Protein AF-A0A1X9MGA2-F1 (afdb_monomer_lite)

pLDDT: mean 93.17, std 5.42, range [66.12, 97.31]

Organism: NCBI:txid199441

Radius of gyration: 10.18 Å; chains: 1; bounding box: 20×13×27 Å

Structure (mmCIF, N/CA/C/O backbone):
data_AF-A0A1X9MGA2-F1
#
_entry.id   AF-A0A1X9MGA2-F1
#
loop_
_atom_site.group_PDB
_atom_site.id
_atom_site.type_symbol
_atom_site.label_atom_id
_atom_site.label_alt_id
_atom_site.label_comp_id
_atom_site.label_asym_id
_atom_site.label_entity_id
_atom_site.label_seq_id
_atom_site.pdbx_PDB_ins_code
_atom_site.Cartn_x
_atom_site.Cartn_y
_atom_site.Cartn_z
_atom_site.occupancy
_atom_site.B_iso_or_equiv
_atom_site.auth_seq_id
_atom_site.auth_comp_id
_atom_site.auth_asym_id
_atom_site.auth_atom_id
_atom_site.pdbx_PDB_model_num
ATOM 1 N N . MET A 1 1 ? -2.956 -1.210 -16.242 1.00 66.12 1 MET A N 1
ATOM 2 C CA . MET A 1 1 ? -3.960 -1.690 -15.264 1.00 66.12 1 MET A CA 1
ATOM 3 C C . MET A 1 1 ? -3.592 -1.108 -13.909 1.00 66.12 1 MET A C 1
ATOM 5 O O . MET A 1 1 ? -2.445 -1.252 -13.514 1.00 66.12 1 MET A O 1
ATOM 9 N N . VAL A 1 2 ? -4.505 -0.391 -13.252 1.00 84.38 2 VAL A N 1
ATOM 10 C CA . VAL A 1 2 ? -4.225 0.318 -11.989 1.00 84.38 2 VAL A CA 1
ATOM 11 C C . VAL A 1 2 ? -4.302 -0.660 -10.812 1.00 84.38 2 VAL A C 1
ATOM 13 O O . VAL A 1 2 ? -5.287 -1.392 -10.709 1.00 84.38 2 VAL A O 1
ATOM 16 N N . LYS A 1 3 ? -3.296 -0.687 -9.926 1.00 91.56 3 LYS A N 1
ATOM 17 C CA . LYS A 1 3 ? -3.317 -1.518 -8.705 1.00 91.56 3 LYS A CA 1
ATOM 18 C C . LYS A 1 3 ? -3.686 -0.673 -7.487 1.00 91.56 3 LYS A C 1
ATOM 20 O O . LYS A 1 3 ? -3.140 0.405 -7.285 1.00 91.56 3 LYS A O 1
ATOM 25 N N . VAL A 1 4 ? -4.594 -1.173 -6.655 1.00 94.69 4 VAL A N 1
ATOM 26 C CA . VAL A 1 4 ? -5.068 -0.454 -5.465 1.00 94.69 4 VAL A CA 1
ATOM 27 C C . VAL A 1 4 ? -4.203 -0.811 -4.259 1.00 94.69 4 VAL A C 1
ATOM 29 O O . VAL A 1 4 ? -4.164 -1.972 -3.851 1.00 94.69 4 VAL A O 1
ATOM 32 N N . VAL A 1 5 ? -3.574 0.187 -3.639 1.00 94.75 5 VAL A N 1
ATOM 33 C CA . VAL A 1 5 ? -2.858 0.024 -2.368 1.00 94.75 5 VAL A CA 1
ATOM 34 C C . VAL A 1 5 ? -3.865 0.148 -1.227 1.00 94.75 5 VAL A C 1
ATOM 36 O O . VAL A 1 5 ? -4.540 1.172 -1.061 1.00 94.75 5 VAL A O 1
ATOM 39 N N . LYS A 1 6 ? -3.980 -0.907 -0.422 1.00 95.69 6 LYS A N 1
ATOM 40 C CA . LYS A 1 6 ? -4.862 -0.951 0.749 1.00 95.69 6 LYS A CA 1
ATOM 41 C C . LYS A 1 6 ? -4.042 -0.904 2.029 1.00 95.69 6 LYS A C 1
ATOM 43 O O . LYS A 1 6 ? -2.920 -1.387 2.088 1.00 95.69 6 LYS A O 1
ATOM 48 N N . CYS A 1 7 ? -4.640 -0.353 3.075 1.00 95.62 7 CYS A N 1
ATOM 49 C CA . CYS A 1 7 ? -4.105 -0.446 4.419 1.00 95.62 7 CYS A CA 1
ATOM 50 C C . CYS A 1 7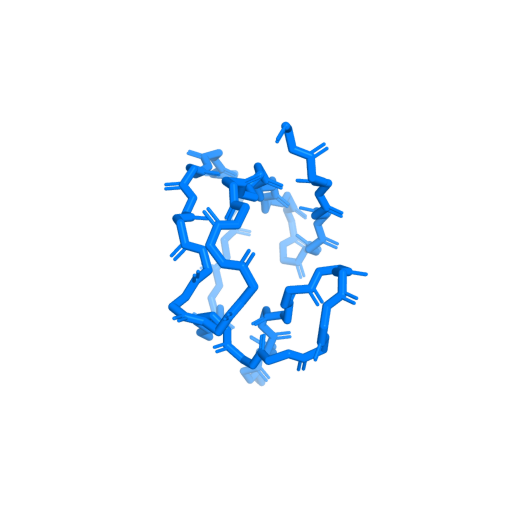 ? -4.107 -1.919 4.862 1.00 95.62 7 CYS A C 1
ATOM 52 O O . CYS A 1 7 ? -5.190 -2.514 4.885 1.00 95.62 7 CYS A O 1
ATOM 54 N N . PRO A 1 8 ? -2.960 -2.483 5.282 1.00 95.06 8 PRO A N 1
ATOM 55 C CA . PRO A 1 8 ? -2.870 -3.882 5.706 1.00 95.06 8 PRO A CA 1
ATOM 56 C C . PRO A 1 8 ? -3.640 -4.164 7.006 1.00 95.06 8 PRO A C 1
ATOM 58 O O . PRO A 1 8 ? -3.923 -5.310 7.321 1.00 95.06 8 PRO A O 1
ATOM 61 N N . VAL A 1 9 ? -4.027 -3.122 7.753 1.00 96.44 9 VAL A N 1
ATOM 62 C CA . VAL A 1 9 ? -4.698 -3.260 9.057 1.00 96.44 9 VAL A CA 1
ATOM 63 C C . VAL A 1 9 ? -6.218 -3.183 8.954 1.00 96.44 9 VAL A C 1
ATOM 65 O O . VAL A 1 9 ? -6.923 -3.894 9.656 1.00 96.44 9 VAL A O 1
ATOM 68 N N . CYS A 1 10 ? -6.751 -2.289 8.116 1.00 96.31 10 CYS A N 1
ATOM 69 C CA . CYS A 1 10 ? -8.197 -2.030 8.060 1.00 96.31 10 CYS A CA 1
ATOM 70 C C . CYS A 1 10 ? -8.803 -2.122 6.654 1.00 96.31 10 CYS A C 1
ATOM 72 O O . CYS A 1 10 ? -9.946 -1.695 6.458 1.00 96.31 10 CYS A O 1
ATOM 74 N N . ALA A 1 11 ? -8.025 -2.602 5.676 1.00 95.88 11 ALA A N 1
ATOM 75 C CA . ALA A 1 11 ? -8.378 -2.756 4.262 1.00 95.88 11 ALA A CA 1
ATOM 76 C C . ALA A 1 11 ? -8.829 -1.470 3.534 1.00 95.88 11 ALA A C 1
ATOM 78 O O . ALA A 1 11 ? -9.201 -1.514 2.359 1.00 95.88 11 ALA A O 1
ATOM 79 N N . LYS A 1 12 ? -8.780 -0.302 4.194 1.00 96.69 12 LYS A N 1
ATOM 80 C CA . LYS A 1 12 ? -9.106 0.995 3.589 1.00 96.69 12 LYS A CA 1
ATOM 81 C C . LYS A 1 12 ? -8.116 1.302 2.464 1.00 96.69 12 LYS A C 1
ATOM 83 O O . LYS A 1 12 ? -6.912 1.196 2.664 1.00 96.69 12 LYS A O 1
ATOM 88 N N . ARG A 1 13 ? -8.624 1.725 1.306 1.00 96.31 13 ARG A N 1
ATOM 89 C CA . ARG A 1 13 ? -7.814 2.244 0.194 1.00 96.31 13 ARG A CA 1
ATOM 90 C C . ARG A 1 13 ? -6.979 3.440 0.654 1.00 96.31 13 ARG A C 1
ATOM 92 O O . ARG A 1 13 ? -7.531 4.355 1.266 1.00 96.31 13 ARG A O 1
ATOM 99 N N . LEU A 1 14 ? -5.682 3.398 0.365 1.00 95.38 14 LEU A N 1
ATOM 100 C CA . LEU A 1 14 ? -4.732 4.470 0.664 1.00 95.38 14 LEU A CA 1
ATOM 101 C C . LEU A 1 14 ? -4.415 5.278 -0.592 1.00 95.38 14 LEU A C 1
ATOM 103 O O . LEU A 1 14 ? -4.517 6.497 -0.568 1.00 95.38 14 LEU A O 1
ATOM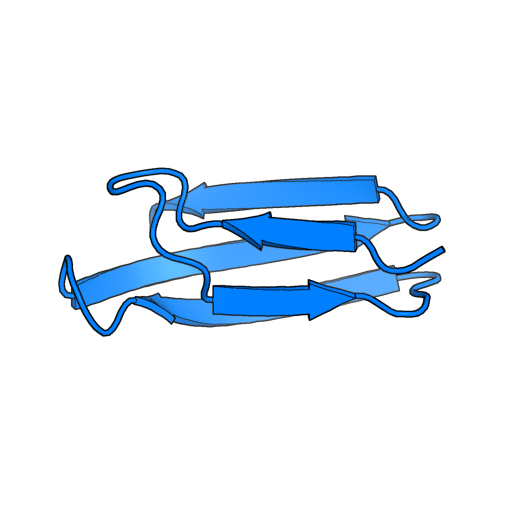 107 N N . MET A 1 15 ? -4.080 4.590 -1.683 1.00 94.56 15 MET A N 1
ATOM 108 C CA . MET A 1 15 ? -3.746 5.197 -2.969 1.00 94.56 15 MET A CA 1
ATOM 109 C C . MET A 1 15 ? -3.885 4.174 -4.098 1.00 94.56 15 MET A C 1
ATOM 111 O O . MET A 1 15 ? -4.127 2.989 -3.853 1.00 94.56 15 MET A O 1
ATOM 115 N N . ASP A 1 16 ? -3.670 4.636 -5.322 1.00 94.88 16 ASP A N 1
ATOM 116 C CA . ASP A 1 16 ? -3.548 3.793 -6.499 1.00 94.88 16 ASP A CA 1
ATOM 117 C C . ASP A 1 16 ? -2.144 3.885 -7.079 1.00 94.88 16 ASP A C 1
ATOM 119 O O . ASP A 1 16 ? -1.544 4.958 -7.120 1.00 94.88 16 ASP A O 1
ATOM 123 N N . MET A 1 17 ? -1.644 2.759 -7.569 1.00 93.12 17 MET A N 1
ATOM 124 C CA . MET A 1 17 ? -0.390 2.676 -8.294 1.00 93.12 17 MET A CA 1
ATOM 125 C C . MET A 1 17 ? -0.688 2.473 -9.782 1.00 93.12 17 MET A C 1
ATOM 127 O O . MET A 1 17 ? -1.264 1.455 -10.179 1.00 93.12 17 MET A O 1
ATOM 131 N N . LEU A 1 18 ? -0.281 3.446 -10.601 1.00 93.75 18 LEU A N 1
ATOM 132 C CA . LEU A 1 18 ? -0.295 3.330 -12.063 1.00 93.75 18 LEU A CA 1
ATOM 133 C C . LEU A 1 18 ? 0.879 2.468 -12.540 1.00 93.75 18 LEU A C 1
ATOM 135 O O . LEU A 1 18 ? 0.675 1.447 -13.193 1.00 93.75 18 LEU A O 1
ATOM 139 N N . SER A 1 19 ? 2.093 2.863 -12.158 1.00 93.25 19 SER A N 1
ATOM 140 C CA . SER A 1 19 ? 3.336 2.131 -12.388 1.00 93.25 19 SER A CA 1
ATOM 141 C C . SER A 1 19 ? 4.398 2.583 -11.392 1.00 9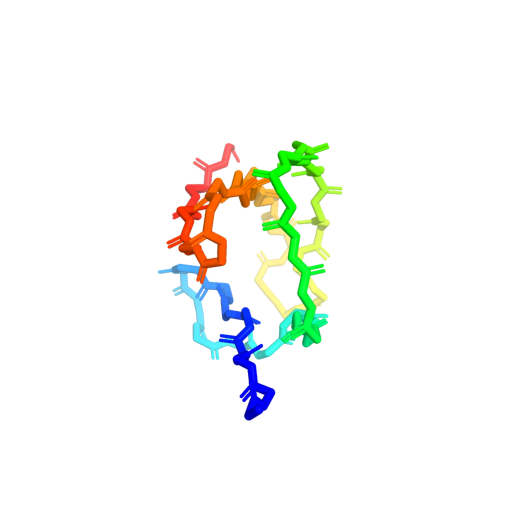3.25 19 SER A C 1
ATOM 143 O O . SER A 1 19 ? 4.430 3.761 -11.034 1.00 93.25 19 SER A O 1
ATOM 145 N N . ALA A 1 20 ? 5.288 1.684 -10.992 1.00 93.06 20 ALA A N 1
ATOM 146 C CA . ALA A 1 20 ? 6.460 2.013 -10.192 1.00 93.06 20 ALA A CA 1
ATOM 147 C C . ALA A 1 20 ? 7.595 1.042 -10.527 1.00 93.06 20 ALA A C 1
ATOM 149 O O . ALA A 1 20 ? 7.379 -0.170 -10.542 1.00 93.06 20 ALA A O 1
ATOM 150 N N . LYS A 1 21 ? 8.794 1.582 -10.778 1.00 93.62 21 LYS A N 1
ATOM 151 C CA . LYS A 1 21 ? 10.023 0.780 -10.825 1.00 93.62 21 LYS A CA 1
ATOM 152 C C . LYS A 1 21 ? 10.506 0.504 -9.401 1.00 93.62 21 LYS A C 1
ATOM 154 O O . LYS A 1 21 ? 10.603 -0.646 -9.006 1.00 93.62 21 LYS A O 1
ATOM 159 N N . GLU A 1 22 ? 10.713 1.566 -8.626 1.00 95.50 22 GLU A N 1
ATOM 160 C CA . GLU A 1 22 ? 11.075 1.498 -7.212 1.00 95.50 22 GLU A CA 1
ATOM 161 C C . GLU A 1 22 ? 10.553 2.749 -6.487 1.00 95.50 22 GLU A C 1
ATOM 163 O O . GLU A 1 22 ? 10.734 3.865 -6.979 1.00 95.50 22 GLU A O 1
ATOM 168 N N . ALA A 1 23 ? 9.874 2.578 -5.351 1.00 93.81 23 ALA A N 1
ATOM 169 C CA . ALA A 1 23 ? 9.470 3.670 -4.464 1.00 93.81 23 ALA A CA 1
ATOM 170 C C . ALA A 1 23 ? 9.217 3.164 -3.037 1.00 93.81 23 ALA A C 1
ATOM 172 O O . ALA A 1 23 ? 8.610 2.112 -2.852 1.00 93.81 23 ALA A O 1
ATOM 173 N N . ASN A 1 24 ? 9.605 3.954 -2.033 1.00 94.31 24 ASN A N 1
ATOM 174 C CA . ASN A 1 24 ? 9.295 3.715 -0.622 1.00 94.31 24 ASN A CA 1
ATOM 175 C C . ASN A 1 24 ? 8.547 4.923 -0.052 1.00 94.31 24 ASN A C 1
ATOM 177 O O . ASN A 1 24 ? 8.980 6.063 -0.217 1.00 94.31 24 ASN A O 1
ATOM 181 N N . LEU A 1 25 ? 7.405 4.678 0.586 1.00 94.19 25 LEU A N 1
ATOM 182 C CA . LEU A 1 25 ? 6.466 5.709 1.026 1.00 94.19 25 LEU A CA 1
ATOM 183 C C . LEU A 1 25 ? 5.979 5.387 2.440 1.00 94.19 25 LEU A C 1
ATOM 185 O O . LEU A 1 25 ? 5.692 4.233 2.748 1.00 94.19 25 LEU A O 1
ATOM 189 N N . GLN A 1 26 ? 5.786 6.407 3.273 1.00 95.88 26 GLN A N 1
ATOM 190 C CA . GLN A 1 26 ? 5.035 6.272 4.521 1.00 95.88 26 GLN A CA 1
ATOM 191 C C . GLN A 1 26 ? 3.721 7.038 4.421 1.00 95.88 26 GLN A C 1
ATOM 193 O O . GLN A 1 26 ? 3.699 8.231 4.121 1.00 95.88 26 GLN A O 1
ATOM 198 N N . ILE A 1 27 ? 2.610 6.348 4.674 1.00 95.44 27 ILE A N 1
ATOM 199 C CA . ILE A 1 27 ? 1.263 6.910 4.560 1.00 95.44 27 ILE A CA 1
ATOM 200 C C . ILE A 1 27 ? 0.507 6.644 5.854 1.00 95.44 27 ILE A C 1
ATOM 202 O O . ILE A 1 27 ? 0.282 5.499 6.249 1.00 95.44 27 ILE A O 1
ATOM 206 N N . LYS A 1 28 ? 0.038 7.707 6.507 1.00 96.50 28 LYS A N 1
ATOM 207 C CA . LYS A 1 28 ? -0.870 7.575 7.647 1.00 96.50 28 LYS A CA 1
ATOM 208 C C . LYS A 1 28 ? -2.263 7.188 7.158 1.00 96.50 28 LYS A C 1
ATOM 210 O O . LYS A 1 28 ? -2.893 7.927 6.403 1.00 96.50 28 LYS A O 1
ATOM 215 N N . CYS A 1 29 ? -2.788 6.054 7.620 1.00 97.12 29 CYS A N 1
ATOM 216 C CA . CYS A 1 29 ? -4.137 5.639 7.255 1.00 97.12 29 CYS A CA 1
ATOM 217 C 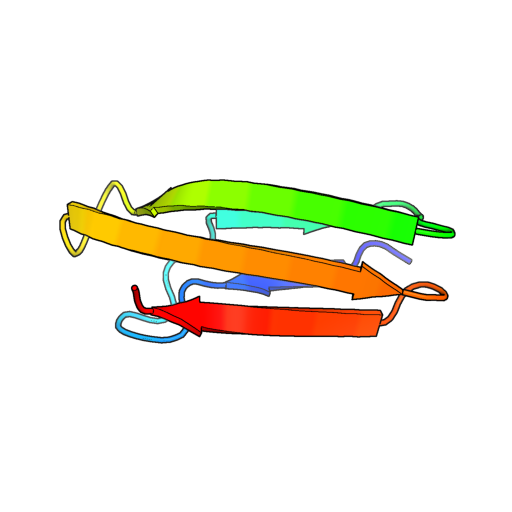C . CYS A 1 29 ? -5.184 6.567 7.904 1.00 97.12 29 CYS A C 1
ATOM 219 O O . CYS A 1 29 ? -5.230 6.674 9.132 1.00 97.12 29 CYS A O 1
ATOM 221 N N . PRO A 1 30 ? -6.104 7.179 7.137 1.00 96.31 30 PRO A N 1
ATOM 222 C CA . PRO A 1 30 ? -7.101 8.086 7.705 1.00 96.31 30 PRO A CA 1
ATOM 223 C C . PRO A 1 30 ? -8.130 7.371 8.594 1.00 96.31 30 PRO A C 1
ATOM 225 O O . PRO A 1 30 ? -8.704 8.020 9.470 1.00 96.31 30 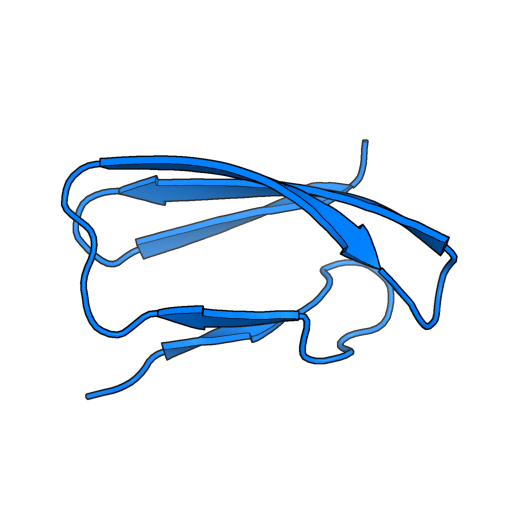PRO A O 1
ATOM 228 N N . LYS A 1 31 ? -8.340 6.056 8.398 1.00 97.31 31 LYS A N 1
ATOM 229 C CA . LYS A 1 31 ? -9.305 5.233 9.149 1.00 97.31 31 LYS A CA 1
ATOM 230 C C . LYS A 1 31 ? -8.718 4.700 10.460 1.00 97.31 31 LYS A C 1
ATOM 232 O O . LYS A 1 31 ? -9.225 5.043 11.517 1.00 97.31 31 LYS A O 1
ATOM 237 N N . CYS A 1 32 ? -7.664 3.879 10.405 1.00 96.44 32 CYS A N 1
ATOM 238 C CA . CYS A 1 32 ? -7.086 3.256 11.608 1.00 96.44 32 CYS A CA 1
ATOM 239 C C . CYS A 1 32 ? -5.966 4.076 12.267 1.00 96.44 32 CYS A C 1
ATOM 241 O O . CYS A 1 32 ? -5.430 3.650 13.282 1.00 96.44 32 CYS A O 1
ATOM 243 N N . LYS A 1 33 ? -5.589 5.223 11.684 1.00 96.31 33 LYS A N 1
ATOM 244 C CA . LYS A 1 33 ? -4.569 6.167 12.178 1.00 96.31 33 LYS A CA 1
ATOM 245 C C . LYS A 1 33 ? -3.137 5.628 12.296 1.00 96.31 33 LYS A C 1
ATOM 247 O O . LYS A 1 33 ? -2.250 6.428 12.581 1.00 96.31 33 LYS A O 1
ATOM 252 N N . LYS A 1 34 ? -2.898 4.346 12.005 1.00 96.62 34 LYS A N 1
ATOM 253 C CA . LYS A 1 34 ? -1.557 3.754 11.909 1.00 96.62 34 LYS A CA 1
ATOM 254 C C . LYS A 1 34 ? -0.785 4.295 10.707 1.00 96.62 34 LYS A C 1
ATOM 256 O O . LYS A 1 34 ? -1.386 4.627 9.678 1.00 96.62 34 LYS A O 1
ATOM 261 N N . VAL A 1 35 ? 0.532 4.366 10.849 1.00 96.94 35 VAL A N 1
ATOM 262 C CA . VAL A 1 35 ? 1.452 4.697 9.759 1.00 96.94 35 VAL A CA 1
ATOM 263 C C . VAL A 1 35 ? 1.763 3.409 9.008 1.00 96.94 35 VAL A C 1
ATOM 265 O O . VAL A 1 35 ? 2.064 2.388 9.615 1.00 96.94 35 VAL A O 1
ATOM 268 N N . ILE A 1 36 ? 1.599 3.432 7.690 1.00 96.81 36 ILE A N 1
ATOM 269 C CA . ILE A 1 36 ? 1.830 2.279 6.824 1.00 96.81 36 ILE A CA 1
ATOM 270 C C . ILE A 1 36 ? 3.068 2.569 5.986 1.00 96.81 36 ILE A C 1
ATOM 272 O O . ILE A 1 36 ? 3.090 3.574 5.273 1.00 96.81 36 ILE A O 1
ATOM 276 N N . SER A 1 37 ? 4.066 1.694 6.070 1.00 96.38 37 SER A N 1
ATOM 277 C CA . SER A 1 37 ? 5.193 1.678 5.142 1.00 96.38 37 SER A CA 1
ATOM 278 C C . SER A 1 37 ? 4.771 0.914 3.895 1.00 96.38 37 SER A C 1
ATOM 280 O O . SER A 1 37 ? 4.271 -0.208 3.995 1.00 96.38 37 SER A O 1
ATOM 282 N N . VAL A 1 38 ? 4.922 1.530 2.728 1.00 95.06 38 VAL A N 1
ATOM 283 C CA . VAL A 1 38 ? 4.598 0.934 1.433 1.00 95.06 38 VAL A CA 1
ATOM 284 C C . VAL A 1 38 ? 5.849 0.940 0.568 1.00 95.06 38 VAL A C 1
ATOM 286 O O . VAL A 1 38 ? 6.403 2.005 0.292 1.00 95.06 38 VAL A O 1
ATOM 289 N N . SER A 1 39 ? 6.245 -0.239 0.101 1.00 95.25 39 SER A N 1
ATOM 290 C CA . SER A 1 39 ? 7.316 -0.432 -0.874 1.00 95.25 39 SER A CA 1
ATOM 291 C C . SER A 1 39 ? 6.717 -0.898 -2.195 1.00 95.25 39 SER A C 1
ATOM 293 O O . SER A 1 39 ? 5.930 -1.849 -2.242 1.00 95.25 39 SER A O 1
ATOM 295 N N . LEU A 1 40 ? 7.066 -0.202 -3.271 1.00 94.56 40 LEU A N 1
ATOM 296 C CA . LEU A 1 40 ? 6.636 -0.495 -4.631 1.00 94.56 40 LEU A CA 1
ATOM 297 C C . LEU A 1 40 ? 7.863 -0.904 -5.444 1.00 94.56 40 LEU A C 1
ATOM 299 O O . LEU A 1 40 ? 8.746 -0.073 -5.634 1.00 94.56 40 LEU A O 1
ATOM 303 N N . ILE A 1 41 ? 7.927 -2.151 -5.912 1.00 94.38 41 ILE A N 1
ATOM 304 C CA . ILE A 1 41 ? 9.079 -2.693 -6.659 1.00 94.38 41 ILE A CA 1
ATOM 305 C C . ILE A 1 41 ? 8.553 -3.446 -7.875 1.00 94.38 41 ILE A C 1
ATOM 307 O O . ILE A 1 41 ? 7.731 -4.346 -7.717 1.00 94.38 41 ILE A O 1
ATOM 311 N N . ASP A 1 42 ? 8.973 -3.065 -9.081 1.00 94.12 42 ASP A N 1
ATOM 312 C CA . ASP A 1 42 ? 8.563 -3.702 -10.343 1.00 94.12 42 ASP A CA 1
ATOM 313 C C . ASP A 1 42 ? 7.041 -3.915 -10.449 1.00 94.12 42 ASP A C 1
ATOM 315 O O . ASP A 1 42 ? 6.527 -4.984 -10.792 1.00 94.12 42 ASP A O 1
ATOM 319 N N . ASN A 1 43 ? 6.285 -2.862 -10.129 1.00 91.38 43 ASN A N 1
ATOM 320 C CA . ASN A 1 43 ? 4.824 -2.863 -10.052 1.00 91.38 43 ASN A CA 1
ATOM 321 C C . ASN A 1 43 ? 4.220 -3.851 -9.028 1.00 91.38 43 ASN A C 1
ATOM 323 O O . ASN A 1 43 ? 3.036 -4.192 -9.136 1.00 91.38 43 ASN A O 1
ATOM 327 N N . GLN A 1 44 ? 4.973 -4.324 -8.040 1.00 90.94 44 GLN A N 1
ATOM 328 C CA . GLN A 1 44 ? 4.473 -5.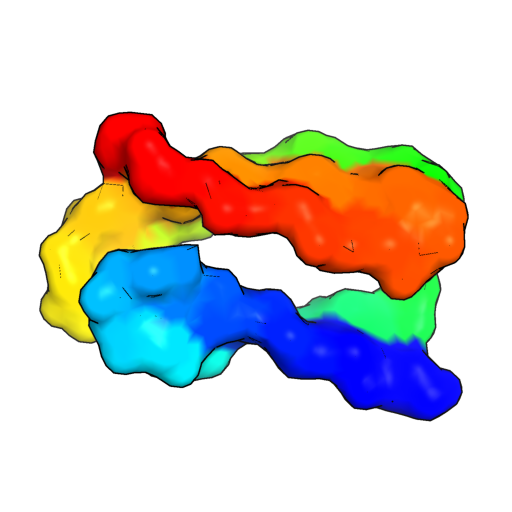083 -6.889 1.00 90.94 44 GLN A CA 1
ATOM 329 C C . GLN A 1 44 ? 4.283 -4.168 -5.681 1.00 90.94 44 GLN A C 1
ATOM 331 O O . GLN A 1 44 ? 4.979 -3.169 -5.541 1.00 90.94 44 GLN A O 1
ATOM 336 N N . ILE A 1 45 ? 3.299 -4.485 -4.836 1.00 92.44 45 ILE A N 1
ATOM 337 C CA . ILE A 1 45 ? 2.941 -3.688 -3.658 1.00 92.44 45 ILE A CA 1
ATOM 338 C C . ILE A 1 45 ? 3.267 -4.510 -2.416 1.00 92.44 45 ILE A C 1
ATOM 340 O O . ILE A 1 45 ? 2.673 -5.568 -2.212 1.00 92.44 45 ILE A O 1
ATOM 344 N N . HIS A 1 46 ? 4.135 -3.977 -1.567 1.00 89.19 46 HIS A N 1
ATOM 345 C CA . HIS A 1 46 ? 4.445 -4.506 -0.243 1.00 89.19 46 HIS A CA 1
ATOM 346 C C . HIS A 1 46 ? 4.025 -3.457 0.786 1.00 89.19 46 HIS A C 1
ATOM 348 O O . HIS A 1 46 ? 4.326 -2.276 0.619 1.00 89.19 46 HIS A O 1
ATOM 354 N N . GLY A 1 47 ? 3.264 -3.849 1.807 1.00 85.81 47 GLY A N 1
ATOM 355 C CA . GLY A 1 47 ? 2.677 -2.906 2.756 1.00 85.81 47 GLY A CA 1
ATOM 356 C C . GLY A 1 47 ? 2.659 -3.456 4.170 1.00 85.81 47 GLY A C 1
ATOM 357 O O . GLY A 1 47 ? 2.039 -4.489 4.419 1.00 85.81 47 GLY A O 1
ATOM 358 N N . GLU A 1 48 ? 3.276 -2.730 5.096 1.00 86.19 48 GLU A N 1
ATOM 359 C CA . GLU A 1 48 ? 3.435 -3.130 6.494 1.00 86.19 48 GLU A CA 1
ATOM 360 C C . GLU A 1 48 ? 3.030 -1.982 7.423 1.00 86.19 48 GLU A C 1
ATOM 362 O O . GLU A 1 48 ? 3.197 -0.803 7.103 1.00 86.19 48 GLU A O 1
ATOM 367 N N . ALA A 1 49 ? 2.431 -2.314 8.565 1.00 81.19 49 ALA A N 1
ATOM 368 C CA . ALA A 1 49 ? 2.129 -1.318 9.586 1.00 81.19 49 ALA A CA 1
ATOM 369 C C . ALA A 1 49 ? 3.372 -1.086 10.448 1.00 81.19 49 ALA A C 1
ATOM 371 O O . ALA A 1 49 ? 3.937 -2.055 10.951 1.00 81.19 49 ALA A O 1
ATOM 372 N N . VAL A 1 50 ? 3.741 0.184 10.620 1.00 81.06 50 VAL A N 1
ATOM 373 C CA . VAL A 1 50 ? 4.816 0.639 11.513 1.00 81.06 50 VAL A CA 1
ATOM 374 C C . VAL A 1 50 ? 4.225 1.042 12.859 1.00 81.06 50 VAL A C 1
ATOM 376 O O . VAL A 1 50 ? 3.115 1.636 12.864 1.00 81.06 50 VAL A O 1
#

Sequence (50 aa):
MVKVVKCPVCAKRLMDMLSAKEANLQIKCPKCKKVISVSLIDNQIHGEAV

Foldseek 3Di:
DKDFDAAPPPRHTQDIDPFDQWDWDWGQDPVPRFIKIWIAHRNDIDIDTD

Secondary structure (DSSP, 8-state):
-PEEEE-TTT--EEEEES--SEEEEEEE-TTT--EEEEEEETTEEEEEE-